Protein AF-A0AAN7S962-F1 (afdb_monomer_lite)

pLDDT: mean 79.0, std 11.4, range [52.06, 95.56]

Structure (mmCIF, N/CA/C/O backbone):
data_AF-A0AAN7S962-F1
#
_entry.id   AF-A0AAN7S962-F1
#
loop_
_atom_site.group_PDB
_atom_site.id
_atom_site.type_symbol
_atom_site.label_atom_id
_atom_site.label_alt_id
_atom_site.label_comp_id
_atom_site.label_asym_id
_atom_site.label_entity_id
_atom_site.label_seq_id
_atom_site.pdbx_PDB_ins_code
_atom_site.Cartn_x
_atom_site.Cartn_y
_atom_site.Cartn_z
_atom_site.occupancy
_atom_site.B_iso_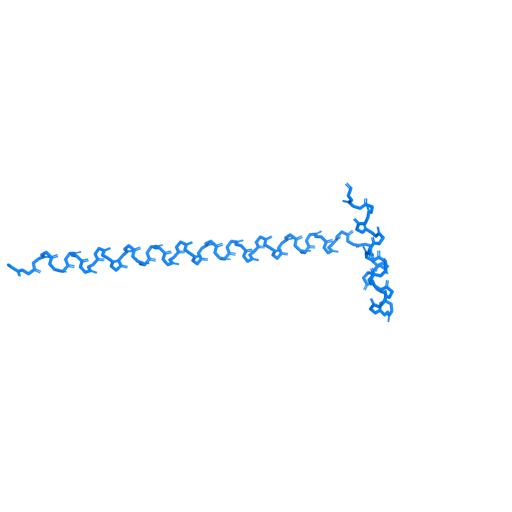or_equiv
_atom_site.auth_seq_id
_atom_site.auth_comp_id
_atom_site.auth_asym_id
_atom_site.auth_atom_id
_atom_site.pdbx_PDB_model_num
ATOM 1 N N . MET A 1 1 ? 37.543 -4.103 -45.948 1.00 52.06 1 MET A N 1
ATOM 2 C CA . MET A 1 1 ? 37.204 -5.326 -45.189 1.00 52.06 1 MET A CA 1
ATOM 3 C C . MET A 1 1 ? 37.090 -5.070 -43.673 1.00 52.06 1 MET A C 1
ATOM 5 O O . MET A 1 1 ? 37.399 -5.957 -42.904 1.00 52.06 1 MET A O 1
ATOM 9 N N . TYR A 1 2 ? 36.653 -3.878 -43.225 1.00 53.81 2 TYR A N 1
ATOM 10 C CA . TYR A 1 2 ? 36.550 -3.548 -41.782 1.00 53.81 2 TYR A CA 1
ATOM 11 C C . TYR A 1 2 ? 35.284 -2.759 -41.403 1.00 53.81 2 TYR A C 1
ATOM 13 O O . TYR A 1 2 ? 35.008 -2.558 -40.226 1.00 53.81 2 TYR A O 1
ATOM 21 N N . ALA A 1 3 ? 34.502 -2.287 -42.380 1.00 53.91 3 ALA A N 1
ATOM 22 C CA . ALA A 1 3 ? 33.332 -1.461 -42.094 1.00 53.91 3 ALA A CA 1
ATOM 23 C C . ALA A 1 3 ? 32.159 -2.296 -41.547 1.00 53.91 3 ALA A C 1
ATOM 25 O O . ALA A 1 3 ? 31.544 -1.905 -40.561 1.00 53.91 3 ALA A O 1
ATOM 26 N N . GLN A 1 4 ? 31.870 -3.463 -42.132 1.00 55.56 4 GLN A N 1
ATOM 27 C CA . GLN A 1 4 ? 30.709 -4.281 -41.748 1.00 55.56 4 GLN A CA 1
ATOM 28 C C . GLN A 1 4 ? 30.754 -4.786 -40.295 1.00 55.56 4 GLN A C 1
ATOM 30 O O . GLN A 1 4 ? 29.716 -4.779 -39.635 1.00 55.56 4 GLN A O 1
ATOM 35 N N . ASP A 1 5 ? 31.933 -5.117 -39.761 1.00 65.69 5 ASP A N 1
ATOM 36 C CA . ASP A 1 5 ? 32.063 -5.608 -38.381 1.00 65.69 5 ASP A CA 1
ATOM 37 C C . ASP A 1 5 ? 31.845 -4.501 -37.340 1.00 65.69 5 ASP A C 1
ATOM 39 O O . ASP A 1 5 ? 31.208 -4.720 -36.309 1.00 65.69 5 ASP A O 1
ATOM 43 N N . ILE A 1 6 ? 32.302 -3.277 -37.634 1.00 62.53 6 ILE A N 1
ATOM 44 C CA . ILE A 1 6 ? 32.105 -2.115 -36.757 1.00 62.53 6 ILE A CA 1
ATOM 45 C C . ILE A 1 6 ? 30.626 -1.721 -36.726 1.00 62.53 6 ILE A C 1
ATOM 47 O O . ILE A 1 6 ? 30.067 -1.536 -35.644 1.00 62.53 6 ILE A O 1
ATOM 51 N N . TYR A 1 7 ? 29.970 -1.645 -37.889 1.00 61.91 7 TYR A N 1
ATOM 52 C CA . TYR A 1 7 ? 28.539 -1.332 -37.962 1.00 61.91 7 TYR A CA 1
ATOM 53 C C . TYR A 1 7 ? 27.690 -2.400 -37.260 1.00 61.91 7 TYR A C 1
ATOM 55 O O . TYR A 1 7 ? 26.772 -2.049 -36.519 1.00 61.91 7 TYR A O 1
ATOM 63 N N . GLY A 1 8 ? 28.022 -3.688 -37.411 1.00 69.44 8 GLY A N 1
ATOM 64 C CA . GLY A 1 8 ? 27.340 -4.781 -36.712 1.00 69.44 8 GLY A CA 1
ATOM 65 C C . GLY A 1 8 ? 27.486 -4.704 -35.189 1.00 69.44 8 GLY A C 1
ATOM 66 O O . GLY A 1 8 ? 26.508 -4.888 -34.456 1.00 69.44 8 GLY A O 1
ATOM 67 N N . HIS A 1 9 ? 28.680 -4.368 -34.695 1.00 69.94 9 HIS A N 1
ATOM 68 C CA . HI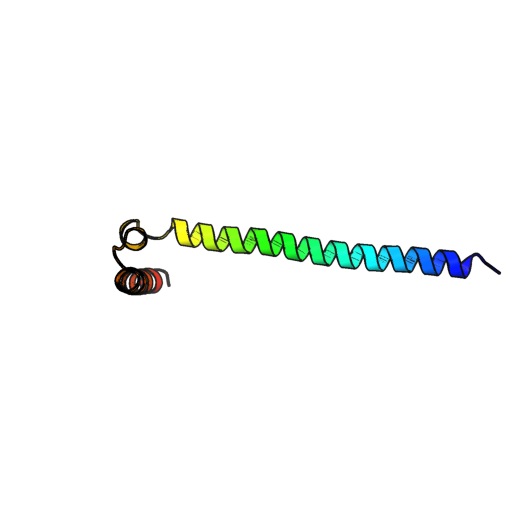S A 1 9 ? 28.933 -4.247 -33.262 1.00 69.94 9 HIS A CA 1
ATOM 69 C C . HIS A 1 9 ? 28.296 -2.988 -32.647 1.00 69.94 9 HIS A C 1
ATOM 71 O O . HIS A 1 9 ? 27.852 -3.040 -31.498 1.00 69.94 9 HIS A O 1
ATOM 77 N N . LEU A 1 10 ? 28.210 -1.877 -33.389 1.00 69.69 10 LEU A N 1
ATOM 78 C CA . LEU A 1 10 ? 27.527 -0.656 -32.941 1.00 69.69 10 LEU A CA 1
ATOM 79 C C . LEU A 1 10 ? 26.001 -0.857 -32.896 1.00 69.69 10 LEU A C 1
ATOM 81 O O . LEU A 1 10 ? 25.383 -0.649 -31.854 1.00 69.69 10 LEU A O 1
ATOM 85 N N . LEU A 1 11 ? 25.412 -1.371 -33.984 1.00 69.69 11 LEU A N 1
ATOM 86 C CA . LEU A 1 11 ? 23.966 -1.610 -34.104 1.00 69.69 11 LEU A CA 1
ATOM 87 C C . LEU A 1 11 ? 23.446 -2.592 -33.053 1.00 69.69 11 LEU A C 1
ATOM 89 O O . LEU A 1 11 ? 22.391 -2.375 -32.460 1.00 69.69 11 LEU A O 1
ATOM 93 N N . THR A 1 12 ? 24.180 -3.672 -32.784 1.00 69.88 12 THR A N 1
ATOM 94 C CA . THR A 1 12 ? 23.784 -4.626 -31.740 1.00 69.88 12 THR A CA 1
ATOM 95 C C . THR A 1 12 ? 23.842 -3.988 -30.355 1.00 69.88 12 THR A C 1
ATOM 97 O O . THR A 1 12 ? 22.888 -4.129 -29.590 1.00 69.88 12 THR A O 1
ATOM 100 N N . LYS A 1 13 ? 24.899 -3.231 -30.035 1.00 71.44 13 LYS A N 1
ATOM 101 C CA . LYS A 1 13 ? 25.042 -2.545 -28.740 1.00 71.44 13 LYS A CA 1
ATOM 102 C C . LYS A 1 13 ? 23.917 -1.536 -28.499 1.00 71.44 13 LYS A C 1
ATOM 104 O O . LYS A 1 13 ? 23.374 -1.500 -27.393 1.00 71.44 13 LYS A O 1
ATOM 109 N N . ASP A 1 14 ? 23.509 -0.804 -29.533 1.00 73.88 14 ASP A N 1
ATOM 110 C CA . ASP A 1 14 ? 22.395 0.142 -29.466 1.00 73.88 14 ASP A CA 1
ATOM 111 C C . ASP A 1 14 ? 21.044 -0.568 -29.314 1.00 73.88 14 ASP A C 1
ATOM 113 O O . ASP A 1 14 ? 20.247 -0.184 -28.458 1.00 73.88 14 ASP A O 1
ATOM 117 N N . ILE A 1 15 ? 20.797 -1.666 -30.042 1.00 76.19 15 ILE A N 1
ATOM 118 C CA . ILE A 1 15 ? 19.562 -2.464 -29.919 1.00 76.19 15 ILE A CA 1
ATOM 119 C C . ILE A 1 15 ? 19.448 -3.115 -28.531 1.00 76.19 15 ILE A C 1
ATOM 121 O O . ILE A 1 15 ? 18.377 -3.081 -27.913 1.00 76.19 15 ILE A O 1
ATOM 125 N N . TYR A 1 16 ? 20.532 -3.700 -28.011 1.00 70.81 16 TYR A N 1
ATOM 126 C CA . TYR A 1 16 ? 20.556 -4.264 -26.657 1.00 70.81 16 TYR A CA 1
ATOM 127 C C . TYR A 1 16 ? 20.411 -3.164 -25.597 1.00 70.81 16 TYR A C 1
ATOM 129 O O . TYR A 1 16 ? 19.644 -3.329 -24.647 1.00 70.81 16 TYR A O 1
ATOM 137 N N . GLY A 1 17 ? 21.060 -2.012 -25.787 1.00 71.56 17 GLY A N 1
ATOM 138 C CA . GLY A 1 17 ? 20.900 -0.832 -24.938 1.00 71.56 17 GLY A CA 1
ATOM 139 C C . GLY A 1 17 ? 19.460 -0.311 -24.906 1.00 71.56 17 GLY A C 1
ATOM 140 O O . GLY A 1 17 ? 18.940 -0.008 -23.828 1.00 71.56 17 GLY A O 1
ATOM 141 N N . LEU A 1 18 ? 18.778 -0.280 -26.054 1.00 73.12 18 LEU A N 1
ATOM 142 C CA . LEU A 1 18 ? 17.381 0.141 -26.169 1.00 73.12 18 LEU A CA 1
ATOM 143 C C . LEU A 1 18 ? 16.434 -0.844 -25.466 1.00 73.12 18 LEU A C 1
ATOM 145 O O . LEU A 1 18 ? 15.554 -0.422 -24.715 1.00 73.12 18 LEU A O 1
ATOM 149 N N . LYS A 1 19 ? 16.648 -2.159 -25.631 1.00 71.00 19 LYS A N 1
ATOM 150 C CA . LYS A 1 19 ? 15.870 -3.211 -24.947 1.00 71.00 19 LYS A CA 1
ATOM 151 C C . LYS A 1 19 ? 16.049 -3.172 -23.427 1.00 71.00 19 LYS A C 1
ATOM 153 O O . LYS A 1 19 ? 15.066 -3.291 -22.694 1.00 71.00 19 LYS A O 1
ATOM 158 N N . LEU A 1 20 ? 17.272 -2.949 -22.938 1.00 69.25 20 LEU A N 1
ATOM 159 C CA . LEU A 1 20 ? 17.547 -2.808 -21.503 1.00 69.25 20 LEU A CA 1
ATOM 160 C C . LEU A 1 20 ? 16.904 -1.541 -20.919 1.00 69.25 20 LEU A C 1
ATOM 162 O O . LEU A 1 20 ? 16.321 -1.599 -19.835 1.00 69.25 20 LEU A O 1
ATOM 166 N N . ARG A 1 21 ? 16.946 -0.412 -21.641 1.00 71.12 21 ARG A N 1
ATOM 167 C CA . ARG A 1 21 ? 16.252 0.825 -21.240 1.00 71.12 21 ARG A CA 1
ATOM 168 C C . ARG A 1 21 ? 14.735 0.655 -21.235 1.00 71.12 21 ARG A C 1
ATOM 170 O O . ARG A 1 21 ? 14.096 1.089 -20.285 1.00 71.12 21 ARG A O 1
ATOM 177 N N . GLN A 1 22 ? 14.165 -0.030 -22.226 1.00 73.50 22 GLN A N 1
ATOM 178 C CA . 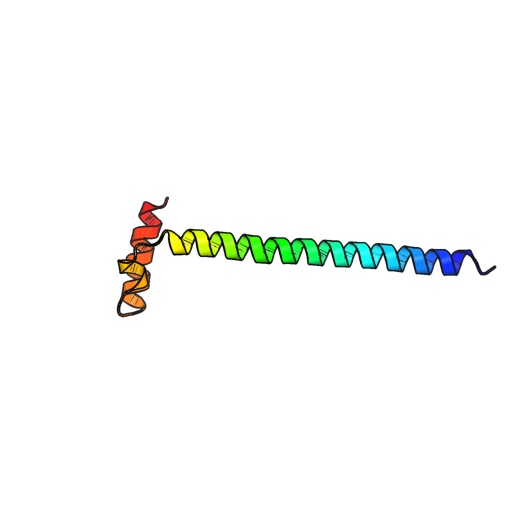GLN A 1 22 ? 12.732 -0.328 -22.270 1.00 73.50 22 GLN A CA 1
ATOM 179 C C . GLN A 1 22 ? 12.300 -1.244 -21.112 1.00 73.50 22 GLN A C 1
ATOM 181 O O . GLN A 1 22 ? 11.255 -1.018 -20.503 1.00 73.50 22 GLN A O 1
ATOM 186 N N . GLY A 1 23 ? 13.113 -2.249 -20.764 1.00 73.88 23 GLY A N 1
ATOM 187 C CA . GLY A 1 23 ? 12.891 -3.110 -19.599 1.00 73.88 23 GLY A CA 1
ATOM 188 C C . GLY A 1 23 ? 12.924 -2.337 -18.278 1.00 73.88 23 GLY A C 1
ATOM 189 O O . GLY A 1 23 ? 11.998 -2.465 -17.480 1.00 73.88 23 GLY A O 1
ATOM 190 N N . ARG A 1 24 ? 13.936 -1.480 -18.075 1.00 71.69 24 ARG A N 1
ATOM 191 C CA . ARG A 1 24 ? 14.035 -0.603 -16.892 1.00 71.69 24 ARG A CA 1
ATOM 192 C C . ARG A 1 24 ? 12.878 0.392 -16.812 1.00 71.69 24 ARG A C 1
ATOM 194 O O . ARG A 1 24 ? 12.236 0.460 -15.779 1.00 71.69 24 ARG A O 1
ATOM 201 N N . PHE A 1 25 ? 12.519 1.045 -17.917 1.00 68.31 25 PHE A N 1
ATOM 202 C CA . PHE A 1 25 ? 11.366 1.949 -17.989 1.00 68.31 25 PHE A CA 1
ATOM 203 C C . PHE A 1 25 ? 10.053 1.246 -17.615 1.00 68.31 25 PHE A C 1
ATOM 205 O O . PHE A 1 25 ? 9.265 1.760 -16.823 1.00 68.31 25 PHE A O 1
ATOM 212 N N . ARG A 1 26 ? 9.833 0.021 -18.116 1.00 72.50 26 ARG A N 1
ATOM 213 C CA . ARG A 1 26 ? 8.678 -0.802 -17.720 1.00 72.50 26 ARG A CA 1
ATOM 214 C C . ARG A 1 26 ? 8.708 -1.170 -16.236 1.00 72.50 26 ARG A C 1
ATOM 216 O O . ARG A 1 26 ? 7.647 -1.224 -15.618 1.00 72.50 26 ARG A O 1
ATOM 223 N N . LEU A 1 27 ? 9.882 -1.455 -15.675 1.00 77.00 27 LEU A N 1
ATOM 224 C CA . LEU A 1 27 ? 10.040 -1.771 -14.254 1.00 77.00 27 LEU A CA 1
ATOM 225 C C . LEU A 1 27 ? 9.803 -0.546 -13.371 1.00 77.00 27 LEU A C 1
ATOM 227 O O . LEU A 1 27 ? 9.075 -0.660 -12.391 1.00 77.00 27 LEU A O 1
ATOM 231 N N . ASP A 1 28 ? 10.331 0.615 -13.744 1.00 74.00 28 ASP A N 1
ATOM 232 C CA . ASP A 1 28 ? 10.142 1.867 -13.016 1.00 74.00 28 ASP A CA 1
ATOM 233 C C . ASP A 1 28 ? 8.661 2.264 -13.009 1.00 74.00 28 ASP A C 1
ATOM 235 O O . ASP A 1 28 ? 8.0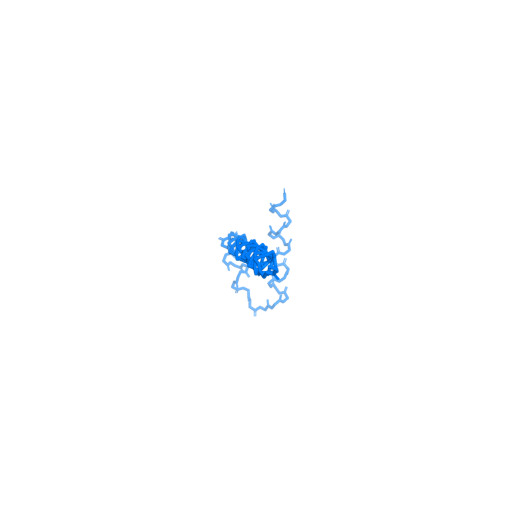87 2.471 -11.942 1.00 74.00 28 ASP A O 1
ATOM 239 N N . ILE A 1 29 ? 7.977 2.220 -14.160 1.00 74.88 29 ILE A N 1
ATOM 240 C CA . ILE A 1 29 ? 6.522 2.452 -14.231 1.00 74.88 29 ILE A CA 1
ATOM 241 C C . ILE A 1 29 ? 5.751 1.456 -13.356 1.00 74.88 29 ILE A C 1
ATOM 243 O O . ILE A 1 29 ? 4.817 1.839 -12.647 1.00 74.88 29 ILE A O 1
ATOM 247 N N . ARG A 1 30 ? 6.119 0.169 -13.371 1.00 74.88 30 ARG A N 1
ATOM 248 C CA . ARG A 1 30 ? 5.494 -0.844 -12.502 1.00 74.88 30 ARG A CA 1
ATOM 249 C C . ARG A 1 30 ? 5.744 -0.560 -11.022 1.00 74.88 30 ARG A C 1
ATOM 251 O O . ARG A 1 30 ? 4.825 -0.721 -10.227 1.00 74.88 30 ARG A O 1
ATOM 258 N N . LYS A 1 31 ? 6.941 -0.100 -10.657 1.00 75.12 31 LYS A N 1
ATOM 259 C CA . LYS A 1 31 ? 7.303 0.267 -9.285 1.00 75.12 31 LYS A CA 1
ATOM 260 C C . LYS A 1 31 ? 6.454 1.436 -8.782 1.00 75.12 31 LYS A C 1
ATOM 262 O O . LYS A 1 31 ? 5.889 1.340 -7.692 1.00 75.12 31 LYS A O 1
ATOM 267 N N . PHE A 1 32 ? 6.302 2.493 -9.582 1.00 77.75 32 PHE A N 1
ATOM 268 C CA . PHE A 1 32 ? 5.474 3.648 -9.219 1.00 77.75 32 PHE A CA 1
ATOM 269 C C . PHE A 1 32 ? 3.985 3.290 -9.186 1.00 77.75 32 PHE A C 1
ATOM 271 O O . PHE A 1 32 ? 3.320 3.535 -8.185 1.00 77.75 32 PHE A O 1
ATOM 278 N N . SER A 1 33 ? 3.478 2.607 -10.216 1.00 76.19 33 SER A N 1
ATOM 279 C CA . SER A 1 33 ? 2.057 2.235 -10.295 1.00 76.19 33 SER A CA 1
ATOM 280 C C . SER A 1 33 ? 1.623 1.225 -9.228 1.00 76.19 33 SER A C 1
ATOM 282 O O . SER A 1 33 ? 0.499 1.306 -8.735 1.00 76.19 33 SER A O 1
ATOM 284 N N . PHE A 1 34 ? 2.482 0.279 -8.838 1.00 76.25 34 PHE A N 1
ATOM 285 C CA . PHE A 1 34 ? 2.180 -0.643 -7.742 1.00 76.25 34 PHE A CA 1
ATOM 286 C C . PHE A 1 34 ? 2.125 0.096 -6.404 1.00 76.25 34 PHE A C 1
ATOM 288 O O . PHE A 1 34 ? 1.151 -0.039 -5.665 1.00 76.25 34 PHE A O 1
ATOM 295 N N . THR A 1 35 ? 3.129 0.932 -6.137 1.00 82.12 35 THR A N 1
ATOM 296 C CA . THR A 1 35 ? 3.203 1.735 -4.913 1.00 82.12 35 THR A CA 1
ATOM 297 C C . THR A 1 35 ? 2.000 2.672 -4.793 1.00 82.12 35 THR A C 1
ATOM 299 O O . THR A 1 35 ? 1.343 2.686 -3.758 1.00 82.12 35 THR A O 1
ATOM 302 N N . GLU A 1 36 ? 1.623 3.374 -5.864 1.00 86.19 36 GLU A N 1
ATOM 303 C CA . GLU A 1 36 ? 0.434 4.234 -5.875 1.00 86.19 36 GLU A CA 1
ATOM 304 C C . GLU A 1 36 ? -0.864 3.463 -5.624 1.00 86.19 36 GLU A C 1
ATOM 306 O O . GLU A 1 36 ? -1.716 3.919 -4.860 1.00 86.19 36 GLU A O 1
ATOM 311 N N . ARG A 1 37 ? -1.037 2.283 -6.236 1.00 84.88 37 ARG A N 1
ATOM 312 C CA . ARG A 1 37 ? -2.233 1.450 -6.020 1.00 84.88 37 ARG A CA 1
ATOM 313 C C . ARG A 1 37 ? -2.346 0.996 -4.569 1.00 84.88 37 ARG A C 1
ATOM 315 O O . ARG A 1 37 ? -3.445 1.030 -4.016 1.00 84.88 37 ARG A O 1
ATOM 322 N N . VAL A 1 38 ? -1.228 0.601 -3.962 1.00 84.00 38 VAL A N 1
ATOM 323 C CA . VAL A 1 38 ? -1.175 0.188 -2.554 1.00 84.00 38 VAL A CA 1
ATOM 324 C C . VAL A 1 38 ? -1.459 1.375 -1.638 1.00 84.00 38 VAL A C 1
ATOM 326 O O . VAL A 1 38 ? -2.346 1.273 -0.794 1.00 84.00 38 VAL A O 1
ATOM 329 N N . ILE A 1 39 ? -0.808 2.523 -1.853 1.00 86.12 39 ILE A N 1
ATOM 330 C CA . ILE A 1 39 ? -1.037 3.748 -1.069 1.00 86.12 39 ILE A CA 1
ATOM 331 C C . ILE A 1 39 ? -2.499 4.190 -1.165 1.00 86.12 39 ILE A C 1
ATOM 333 O O . ILE A 1 39 ? -3.124 4.494 -0.154 1.00 86.12 39 ILE A O 1
ATOM 337 N N . LYS A 1 40 ? -3.093 4.167 -2.362 1.00 86.88 40 LYS A N 1
ATOM 338 C CA . LYS A 1 40 ? -4.503 4.528 -2.551 1.00 86.88 40 LYS A CA 1
ATOM 339 C C . LYS A 1 40 ? -5.449 3.588 -1.804 1.00 86.88 40 LYS A C 1
ATOM 341 O O . LYS A 1 40 ? -6.481 4.043 -1.321 1.00 86.88 40 LYS A O 1
ATOM 346 N N . ARG A 1 41 ? -5.132 2.290 -1.723 1.00 83.44 41 ARG A N 1
ATOM 347 C CA . ARG A 1 41 ? -5.927 1.324 -0.947 1.00 83.44 41 ARG A CA 1
ATOM 348 C C . ARG A 1 41 ? -5.747 1.555 0.553 1.00 83.44 41 ARG A C 1
ATOM 350 O O . ARG A 1 41 ? -6.733 1.544 1.274 1.00 83.44 41 ARG A O 1
ATOM 357 N N . TRP A 1 42 ? -4.521 1.836 0.989 1.00 86.06 42 TRP A N 1
ATOM 358 C CA . TRP A 1 42 ? -4.196 2.132 2.382 1.00 86.06 42 TRP A CA 1
ATOM 359 C C . TRP A 1 42 ? -4.889 3.402 2.886 1.00 86.06 42 TRP A C 1
ATOM 361 O O . TRP A 1 42 ? -5.527 3.381 3.929 1.00 86.06 42 TRP A O 1
ATOM 371 N N . ASN A 1 43 ? -4.880 4.476 2.092 1.00 87.06 43 ASN A N 1
ATOM 372 C CA . ASN A 1 43 ? -5.550 5.742 2.416 1.00 87.06 43 ASN A CA 1
ATOM 373 C C . ASN A 1 43 ? -7.085 5.640 2.456 1.00 87.06 43 ASN A C 1
ATOM 375 O O . ASN A 1 43 ? -7.748 6.577 2.887 1.00 87.06 43 ASN A O 1
ATOM 379 N N . ARG A 1 44 ? -7.659 4.534 1.967 1.00 87.94 44 ARG A N 1
ATOM 380 C CA . ARG A 1 44 ? -9.099 4.249 2.043 1.00 87.94 44 ARG A CA 1
ATOM 381 C C . ARG A 1 44 ? -9.474 3.421 3.268 1.00 87.94 44 ARG A C 1
ATOM 383 O O . ARG A 1 44 ? -10.660 3.179 3.470 1.00 87.94 44 ARG A O 1
ATOM 390 N N . LEU A 1 45 ? -8.499 2.950 4.043 1.00 89.75 45 LEU A N 1
ATOM 391 C CA . LEU A 1 45 ? -8.786 2.204 5.258 1.00 89.75 45 LEU A CA 1
ATOM 392 C C . LEU A 1 45 ? -9.282 3.154 6.354 1.00 89.75 45 LEU A C 1
ATOM 394 O O . LEU A 1 45 ? -8.715 4.237 6.524 1.00 89.75 45 LEU A O 1
ATOM 398 N N . PRO A 1 46 ? -10.305 2.752 7.127 1.00 89.62 46 PRO A N 1
ATOM 399 C CA . PRO A 1 46 ? -10.710 3.491 8.310 1.00 89.62 46 PRO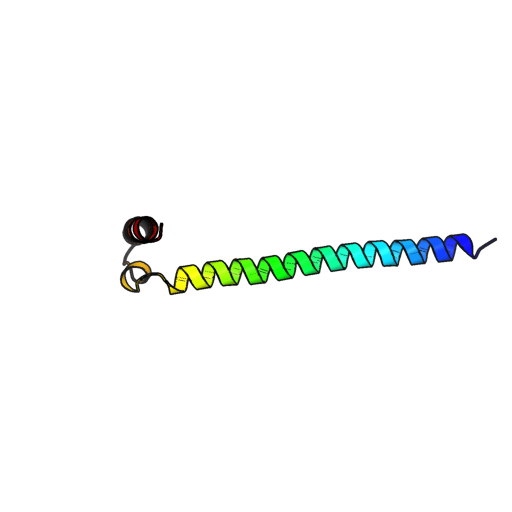 A CA 1
ATOM 400 C C . PRO A 1 46 ? -9.557 3.587 9.310 1.00 89.62 46 PRO A C 1
ATOM 402 O O . PRO A 1 46 ? -8.799 2.632 9.509 1.00 89.62 46 PRO A O 1
ATOM 405 N N . ARG A 1 47 ? -9.457 4.734 9.985 1.00 90.44 47 ARG A N 1
ATOM 406 C CA . ARG A 1 47 ? -8.413 5.002 10.984 1.00 90.44 47 ARG A CA 1
ATOM 407 C C . ARG A 1 47 ? -8.397 3.951 12.095 1.00 90.44 47 ARG A C 1
ATOM 409 O O . ARG A 1 47 ? -7.335 3.493 12.489 1.00 90.44 47 ARG A O 1
ATOM 416 N N . GLU A 1 48 ? -9.573 3.497 12.513 1.00 88.81 48 GLU A N 1
ATOM 417 C CA . GLU A 1 48 ? -9.771 2.459 13.532 1.00 88.81 48 GLU A CA 1
ATOM 418 C C . GLU A 1 48 ? -9.158 1.103 13.156 1.00 88.81 48 GLU A C 1
ATOM 420 O O . GLU A 1 48 ? -8.763 0.333 14.034 1.00 88.81 48 GLU A O 1
ATOM 425 N N . VAL A 1 49 ? -9.080 0.791 11.858 1.00 90.50 49 VAL A N 1
ATOM 426 C CA . VAL A 1 49 ? -8.385 -0.408 11.382 1.00 90.50 49 VAL A CA 1
ATOM 427 C C . VAL A 1 49 ? -6.887 -0.199 11.511 1.00 90.50 49 VAL A C 1
ATOM 429 O O . VAL A 1 49 ? -6.216 -1.048 12.074 1.00 90.50 49 VAL A O 1
ATOM 432 N N . VAL A 1 50 ? -6.368 0.944 11.058 1.00 89.44 50 VAL A N 1
ATOM 433 C CA . VAL A 1 50 ? -4.927 1.252 11.085 1.00 89.44 50 VAL A CA 1
ATOM 434 C C . VAL A 1 50 ? -4.386 1.376 12.516 1.00 89.44 50 VAL A C 1
ATOM 436 O O . VAL A 1 50 ? -3.257 0.975 12.780 1.00 89.44 50 VAL A O 1
ATOM 439 N N . GLU A 1 51 ? -5.190 1.884 13.448 1.00 92.56 51 GLU A N 1
ATOM 440 C CA . GLU A 1 51 ? -4.818 2.114 14.853 1.00 92.56 51 GLU A CA 1
ATOM 441 C C . GLU A 1 51 ? -5.119 0.933 15.785 1.00 92.56 51 GLU A C 1
ATOM 443 O O . GLU A 1 51 ? -5.150 1.075 17.007 1.00 92.56 51 GLU A O 1
ATOM 448 N N . SER A 1 52 ? -5.368 -0.254 15.237 1.00 94.38 52 SER A N 1
ATOM 449 C CA . SER A 1 52 ? -5.634 -1.441 16.045 1.00 94.38 52 SER A CA 1
ATOM 450 C C . SER A 1 52 ? -4.458 -1.784 16.984 1.00 94.38 52 SER A C 1
ATOM 452 O O . SER A 1 52 ? -3.307 -1.778 16.546 1.00 94.38 52 SER A O 1
ATOM 454 N N . PRO A 1 53 ? -4.728 -2.166 18.247 1.00 93.81 53 PRO A N 1
ATOM 455 C CA . PRO A 1 53 ? -3.700 -2.378 19.272 1.00 93.81 53 PRO A CA 1
ATOM 456 C C . PRO A 1 53 ? -2.884 -3.669 19.092 1.00 93.81 53 PRO A C 1
ATOM 458 O O . PRO A 1 53 ? -1.865 -3.848 19.755 1.00 93.81 53 PRO A O 1
ATOM 461 N N . SER A 1 54 ? -3.317 -4.588 18.223 1.00 95.56 54 SER A N 1
ATOM 462 C CA . SER A 1 54 ? -2.594 -5.825 17.916 1.00 95.56 54 SER A CA 1
ATOM 463 C C . SER A 1 54 ? -2.805 -6.261 16.466 1.00 95.56 54 SER A C 1
ATOM 465 O O . SER A 1 54 ? -3.787 -5.890 15.820 1.00 95.56 54 SER A O 1
ATOM 467 N N . LEU A 1 55 ? -1.887 -7.090 15.960 1.00 93.19 55 LEU A N 1
ATOM 468 C CA . LEU A 1 55 ? -1.930 -7.585 14.583 1.00 93.19 55 LEU A CA 1
ATOM 469 C C . LEU A 1 55 ? -3.128 -8.513 14.312 1.00 93.19 55 LEU A C 1
ATOM 471 O O . LEU A 1 55 ? -3.649 -8.525 13.201 1.00 93.19 55 LEU A O 1
ATOM 475 N N . GLU A 1 56 ? -3.573 -9.281 15.306 1.00 94.12 56 GLU A N 1
ATOM 476 C CA . GLU A 1 56 ? -4.775 -10.122 15.185 1.00 94.12 56 GLU A CA 1
ATOM 477 C C . GLU A 1 56 ? -6.030 -9.266 14.991 1.00 94.12 56 GLU A C 1
ATOM 479 O O . GLU A 1 56 ? -6.804 -9.478 14.057 1.00 94.12 56 GLU A O 1
ATOM 484 N N . VAL A 1 57 ? -6.174 -8.213 15.802 1.00 93.94 57 VAL A N 1
ATOM 485 C CA . VAL A 1 57 ? -7.293 -7.268 15.684 1.00 93.94 57 VAL A CA 1
ATOM 486 C C . VAL A 1 57 ? -7.227 -6.509 14.355 1.00 93.94 57 VAL A C 1
ATOM 488 O O . VAL A 1 57 ? -8.257 -6.338 13.704 1.00 93.94 57 VAL A O 1
ATOM 491 N N . PHE A 1 58 ? -6.026 -6.113 13.914 1.00 93.06 58 PHE A N 1
ATOM 492 C CA . PHE A 1 58 ? -5.807 -5.504 12.598 1.00 93.06 58 PHE A CA 1
ATOM 493 C C . PHE A 1 58 ? -6.334 -6.392 11.465 1.00 93.06 58 PHE A C 1
ATOM 495 O O . PHE A 1 58 ? -7.113 -5.942 10.628 1.00 93.06 58 PHE A O 1
ATOM 502 N N . LYS A 1 59 ? -5.917 -7.666 11.437 1.00 92.50 59 LYS A N 1
ATOM 503 C CA . LYS A 1 59 ? -6.285 -8.620 10.381 1.00 92.50 59 LYS A CA 1
ATOM 504 C C . LYS A 1 59 ? -7.788 -8.886 10.349 1.00 92.50 59 LYS A C 1
ATOM 506 O O . LYS A 1 59 ? -8.354 -8.926 9.259 1.00 92.50 59 LYS A O 1
ATOM 511 N N . GLY A 1 60 ? -8.424 -9.021 11.516 1.00 94.50 60 GLY A N 1
ATOM 512 C CA . GLY A 1 60 ? -9.876 -9.179 11.622 1.00 94.50 60 GLY A CA 1
ATOM 513 C C . GLY A 1 60 ? -10.629 -7.988 11.025 1.00 94.50 60 GLY A C 1
ATOM 514 O O . GLY A 1 60 ? -11.409 -8.158 10.088 1.00 94.50 60 GLY A O 1
ATOM 515 N N . ARG A 1 61 ? -10.312 -6.771 11.487 1.00 92.19 61 ARG A N 1
ATOM 516 C CA . ARG A 1 61 ? -10.936 -5.524 11.005 1.00 92.19 61 ARG A CA 1
ATOM 517 C C . ARG A 1 61 ? -10.681 -5.272 9.520 1.00 92.19 61 ARG A C 1
ATOM 519 O O . ARG A 1 61 ? -11.574 -4.854 8.790 1.00 92.19 61 ARG A O 1
ATOM 526 N N . LEU A 1 62 ? -9.467 -5.550 9.047 1.00 91.12 62 LEU A N 1
ATOM 527 C CA . LEU A 1 62 ? -9.130 -5.421 7.633 1.00 91.12 62 LEU A CA 1
ATOM 528 C C . LEU A 1 62 ? -9.955 -6.388 6.770 1.00 91.12 62 LEU A C 1
ATOM 530 O O . LEU A 1 62 ? -10.406 -5.998 5.698 1.00 91.12 62 LEU A O 1
ATOM 534 N N . ALA A 1 63 ? -10.172 -7.628 7.217 1.00 91.25 63 ALA A N 1
ATOM 535 C CA . ALA A 1 63 ? -10.970 -8.611 6.482 1.00 91.25 63 ALA A CA 1
ATOM 536 C C . ALA A 1 63 ? -12.463 -8.243 6.405 1.00 91.25 63 ALA A C 1
ATOM 538 O O . ALA A 1 63 ? -13.127 -8.598 5.432 1.00 91.25 63 ALA A O 1
ATOM 539 N N . GLU A 1 64 ? -12.996 -7.542 7.405 1.00 89.62 64 GLU A N 1
ATOM 540 C CA . GLU A 1 64 ? -14.343 -6.956 7.357 1.00 89.62 64 GLU A CA 1
ATOM 541 C C . GLU A 1 64 ? -14.406 -5.812 6.338 1.00 89.62 64 GLU A C 1
ATOM 543 O O . GLU A 1 64 ? -15.171 -5.890 5.382 1.00 89.62 64 GLU A O 1
ATOM 548 N N . VAL A 1 65 ? -13.507 -4.826 6.437 1.00 88.38 65 VAL A N 1
ATOM 549 C CA . VAL A 1 65 ? -13.460 -3.689 5.496 1.00 88.38 65 VAL A CA 1
ATOM 550 C C . VAL A 1 65 ? -13.248 -4.142 4.050 1.00 88.38 65 VAL A C 1
ATOM 552 O O . VAL A 1 65 ? -13.823 -3.578 3.123 1.00 88.38 65 VAL A O 1
ATOM 555 N N . LEU A 1 66 ? -12.414 -5.159 3.827 1.00 85.81 66 LEU A N 1
ATOM 556 C CA . LEU A 1 66 ? -12.178 -5.684 2.485 1.00 85.81 66 LEU A CA 1
ATOM 557 C C . LEU A 1 66 ? -13.372 -6.463 1.924 1.00 85.81 66 LEU A C 1
ATOM 559 O O . LEU A 1 66 ? -13.502 -6.492 0.703 1.00 85.81 66 LEU A O 1
ATOM 563 N N . ARG A 1 67 ? -14.228 -7.058 2.769 1.00 85.38 67 ARG A N 1
ATOM 564 C CA . ARG A 1 67 ? -15.486 -7.687 2.331 1.00 85.38 67 ARG A CA 1
ATOM 565 C C . ARG A 1 67 ? -16.499 -6.652 1.852 1.00 85.38 67 ARG A C 1
ATOM 567 O O . ARG A 1 67 ? -17.135 -6.891 0.836 1.00 85.38 67 ARG A O 1
ATOM 574 N N . ASP A 1 68 ? -16.565 -5.501 2.514 1.00 77.38 68 ASP A N 1
ATOM 575 C CA . ASP A 1 68 ? -17.474 -4.407 2.144 1.00 77.38 68 ASP A CA 1
ATOM 576 C C . ASP A 1 68 ? -16.978 -3.579 0.941 1.00 77.38 68 ASP A C 1
ATOM 578 O O . ASP A 1 68 ? -17.736 -2.828 0.332 1.00 77.38 68 ASP A O 1
ATOM 582 N N . MET A 1 69 ? -15.691 -3.684 0.585 1.00 70.62 69 MET A N 1
ATOM 583 C CA . MET A 1 69 ? -15.089 -3.004 -0.575 1.00 70.62 69 MET A CA 1
ATOM 584 C C . MET A 1 69 ? -15.219 -3.774 -1.911 1.00 70.62 69 MET A C 1
ATOM 586 O O . MET A 1 69 ? -14.615 -3.334 -2.902 1.00 70.62 69 MET A O 1
ATOM 590 N N . VAL A 1 70 ? -15.916 -4.918 -1.934 1.00 59.28 70 VAL A N 1
ATOM 591 C CA . VAL A 1 70 ? -16.233 -5.728 -3.133 1.00 59.28 70 VAL A CA 1
ATOM 592 C C . VAL A 1 70 ? -17.629 -5.383 -3.628 1.00 59.28 70 VAL A C 1
ATOM 594 O O . VAL A 1 70 ? -17.743 -5.142 -4.850 1.00 59.28 70 VAL A O 1
#

Radius of gyration: 24.33 Å; chains: 1; bounding box: 55×16×64 Å

Secondary structure (DSSP, 8-state):
--HHHHHHHHHHHHHHHHHHHHHHHHHHHHHHHHHHHHHHHHTTS-HHHHT-SSHHHHHHHHHHHHHHT-

Foldseek 3Di:
DPPVVVVVVVVVVVVVVVVVVVVVVVVVVVVVVVVVVVVVVVVPDDPCLVPDPDPVSNVVSVVVVVVVVD

Sequence (70 aa):
MYAQDIYGHLLTKDIYGLKLRQGRFRLDIRKFSFTERVIKRWNRLPREVVESPSLEVFKGRLAEVLRDMV
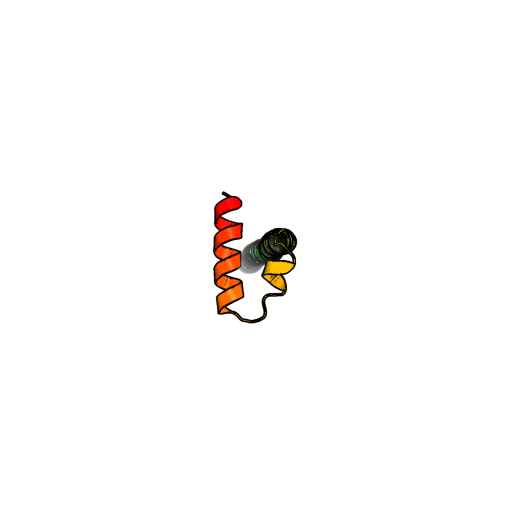
Organism: Mycteria americana (NCBI:txid33587)